Protein AF-H1L1F3-F1 (afdb_monomer)

Radius of gyration: 15.64 Å; Cα contacts (8 Å, |Δi|>4): 63; chains: 1; bounding box: 36×22×51 Å

Mean predicted aligned error: 7.17 Å

Foldseek 3Di:
DVVVVVVVVVVVVVVVLVVLVVCVVVVDPVVLVVVLVVVLVVLVVVLVVLVPDDDDCSVVLNVLSVLLNCLLPDPVSVVVVCVVVVHPADPDSNSSNVVSVVSVVVVVVVVVVSVVVVVVD

Sequence (121 aa):
MILELIKITATLFMVLIYWINLIEALKNRTLKNFTLKFIILYTSLMIFLLFFIDFDSKFLVLTVLFLSVLVLIDKRIFKLFVGLFKMNLQWRFLHRVFFSMSFYVLLNPIRTFANTFKYLD

Secondary structure (DSSP, 8-state):
-HHHHHHHHHHHHHHHHHHHHHHHHHT-HHHHHHHHHHHHHHHHHHHHHHHTS--TTHHHHHHHHHHHHHHHH-HHHHHHHHHHTT----SSHHHHHHHHHHHHHHHHHHHHHHHHHTT--

Solvent-accessible surface area (backbone atoms only — not comparable to full-atom values): 6835 Å² total; per-residue (Å²): 106,74,71,55,50,51,52,52,50,53,53,50,48,56,54,47,54,54,50,51,53,50,44,60,73,65,67,43,64,69,58,51,51,50,50,52,52,50,53,48,51,53,52,52,50,49,49,58,56,50,70,77,51,88,55,99,58,43,72,58,54,46,49,42,54,51,50,23,50,46,35,50,73,36,70,65,54,32,51,50,54,33,56,75,69,71,50,96,74,60,102,42,73,66,48,30,50,52,56,22,54,51,43,61,60,54,53,54,62,50,50,51,53,58,52,55,55,68,74,74,116

Organism: NCBI:txid647171

Structure (mmCIF, N/CA/C/O backbone):
data_AF-H1L1F3-F1
#
_entry.id   AF-H1L1F3-F1
#
loop_
_atom_site.group_PDB
_atom_site.id
_atom_site.type_symbol
_atom_site.label_atom_id
_atom_site.label_alt_id
_atom_site.label_comp_id
_atom_site.label_asym_id
_atom_site.label_entity_id
_atom_site.label_seq_id
_atom_site.pdbx_PDB_ins_code
_atom_site.Cartn_x
_atom_site.Cartn_y
_atom_site.Cartn_z
_atom_site.occupancy
_atom_site.B_iso_or_equiv
_atom_site.auth_seq_id
_atom_site.auth_comp_id
_atom_site.auth_asym_id
_atom_site.auth_atom_id
_atom_site.pdbx_PDB_model_num
ATOM 1 N N . MET A 1 1 ? 20.951 -11.474 -5.887 1.00 54.81 1 MET A N 1
ATOM 2 C CA . MET A 1 1 ? 20.399 -10.114 -5.692 1.00 54.81 1 MET A CA 1
ATOM 3 C C . MET A 1 1 ? 18.871 -10.018 -5.818 1.00 54.81 1 MET A C 1
ATOM 5 O O . MET A 1 1 ? 18.220 -10.040 -4.788 1.00 54.81 1 MET A O 1
ATOM 9 N N . ILE A 1 2 ? 18.246 -9.959 -7.009 1.00 50.38 2 ILE A N 1
ATOM 10 C CA . ILE A 1 2 ? 16.778 -9.716 -7.115 1.00 50.38 2 ILE A CA 1
ATOM 11 C C . ILE A 1 2 ? 15.947 -10.841 -6.466 1.00 50.38 2 ILE A C 1
ATOM 13 O O . ILE A 1 2 ? 14.973 -10.578 -5.768 1.00 50.38 2 ILE A O 1
ATOM 17 N N . LEU A 1 3 ? 16.336 -12.107 -6.664 1.00 51.31 3 LEU A N 1
ATOM 18 C CA . LEU A 1 3 ? 15.645 -13.255 -6.061 1.00 51.31 3 LEU A CA 1
ATOM 19 C C . LEU A 1 3 ? 15.769 -13.276 -4.525 1.00 51.31 3 LEU A C 1
ATOM 21 O O . LEU A 1 3 ? 14.817 -13.625 -3.833 1.00 51.31 3 LEU A O 1
ATOM 25 N N . GLU A 1 4 ? 16.922 -12.876 -3.989 1.00 59.47 4 GLU A N 1
ATOM 26 C CA . GLU A 1 4 ? 17.140 -12.750 -2.541 1.00 59.47 4 GLU A CA 1
ATOM 27 C C . GLU A 1 4 ? 16.326 -11.597 -1.964 1.00 59.47 4 GLU A C 1
ATOM 29 O O . GLU A 1 4 ? 15.715 -11.757 -0.912 1.00 59.47 4 GLU A O 1
ATOM 34 N N . LEU A 1 5 ? 16.230 -10.481 -2.692 1.00 56.41 5 LEU A N 1
ATOM 35 C CA . LEU A 1 5 ? 15.392 -9.350 -2.315 1.00 56.41 5 LEU A CA 1
ATOM 36 C C . LEU A 1 5 ? 13.925 -9.784 -2.201 1.00 56.41 5 LEU A C 1
ATOM 38 O O . LEU A 1 5 ? 13.283 -9.505 -1.194 1.00 56.41 5 L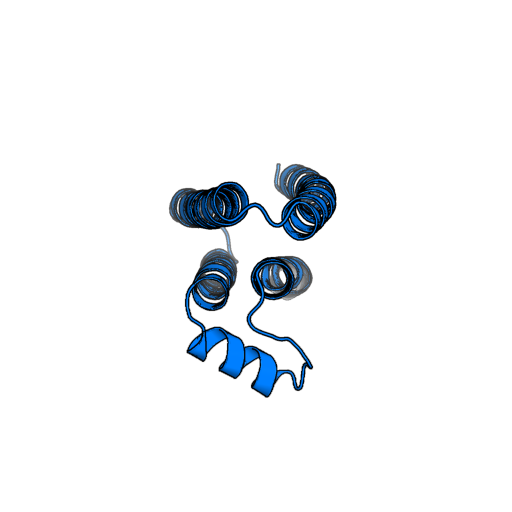EU A O 1
ATOM 42 N N . ILE A 1 6 ? 13.417 -10.558 -3.167 1.00 60.88 6 ILE A N 1
ATOM 43 C CA . ILE A 1 6 ? 12.053 -11.113 -3.128 1.00 60.88 6 ILE A CA 1
ATOM 44 C C . ILE A 1 6 ? 11.854 -12.034 -1.921 1.00 60.88 6 ILE A C 1
ATOM 46 O O . ILE A 1 6 ? 10.857 -11.889 -1.215 1.00 60.88 6 ILE A O 1
ATOM 50 N N . LYS A 1 7 ? 12.797 -12.948 -1.649 1.00 62.72 7 LYS A N 1
ATOM 51 C CA . LYS A 1 7 ? 12.724 -13.844 -0.481 1.00 62.72 7 LYS A CA 1
ATOM 52 C C . LYS A 1 7 ? 12.692 -13.061 0.832 1.00 62.72 7 LYS A C 1
ATOM 54 O O . LYS A 1 7 ? 11.839 -13.330 1.672 1.00 62.72 7 LYS A O 1
ATOM 59 N N . ILE A 1 8 ? 13.569 -12.069 0.987 1.00 68.69 8 ILE A N 1
ATOM 60 C CA . ILE A 1 8 ? 13.601 -11.197 2.167 1.00 68.69 8 ILE A CA 1
ATOM 61 C C . ILE A 1 8 ? 12.269 -10.460 2.306 1.00 68.69 8 ILE A C 1
ATOM 63 O O . ILE A 1 8 ? 11.679 -10.476 3.381 1.00 68.69 8 ILE A O 1
ATOM 67 N N . THR A 1 9 ? 11.753 -9.889 1.215 1.00 65.06 9 THR A N 1
ATOM 68 C CA . THR A 1 9 ? 10.485 -9.144 1.219 1.00 65.06 9 THR A CA 1
ATOM 69 C C . THR A 1 9 ? 9.305 -10.044 1.608 1.00 65.06 9 THR A C 1
ATOM 71 O O . THR A 1 9 ? 8.471 -9.645 2.416 1.00 65.06 9 THR A O 1
ATOM 74 N N . ALA A 1 10 ? 9.257 -11.283 1.105 1.00 67.06 10 ALA A N 1
ATOM 75 C CA . ALA A 1 10 ? 8.221 -12.260 1.444 1.00 67.06 10 ALA A CA 1
ATOM 76 C C . ALA A 1 10 ? 8.247 -12.661 2.932 1.00 67.06 10 ALA A C 1
ATOM 78 O O . ALA A 1 10 ? 7.205 -12.672 3.589 1.00 67.06 10 ALA A O 1
ATOM 79 N N . THR A 1 11 ? 9.430 -12.926 3.493 1.00 75.38 11 THR A N 1
ATOM 80 C CA . THR A 1 11 ? 9.583 -13.212 4.930 1.00 75.38 11 THR A CA 1
ATOM 81 C C . THR A 1 11 ? 9.181 -12.007 5.783 1.00 75.38 11 THR A C 1
ATOM 83 O O . THR A 1 11 ? 8.485 -12.151 6.789 1.00 75.38 11 THR A O 1
ATOM 86 N N . LEU A 1 12 ? 9.560 -10.803 5.353 1.00 74.31 12 LEU A N 1
ATOM 87 C CA . LEU A 1 12 ? 9.222 -9.550 6.028 1.00 74.31 12 LEU A CA 1
ATOM 88 C C . LEU A 1 12 ? 7.703 -9.310 6.020 1.00 74.31 12 LEU A C 1
ATOM 90 O O . LEU A 1 12 ? 7.154 -8.876 7.032 1.00 74.31 12 LEU A O 1
ATOM 94 N N . PHE A 1 13 ? 7.001 -9.686 4.943 1.00 73.56 13 PHE A N 1
ATOM 95 C CA . PHE A 1 13 ? 5.536 -9.656 4.898 1.00 73.56 13 PHE A CA 1
ATOM 96 C C . PHE A 1 13 ? 4.888 -10.575 5.934 1.00 73.56 13 PHE A C 1
ATOM 98 O O . PHE A 1 13 ? 3.940 -10.147 6.590 1.00 73.56 13 PHE A O 1
ATOM 105 N N . MET A 1 14 ? 5.398 -11.793 6.141 1.00 76.12 14 MET A N 1
ATOM 106 C CA . MET A 1 14 ? 4.855 -12.685 7.178 1.00 76.12 14 MET A CA 1
ATOM 107 C C . MET A 1 14 ? 4.991 -12.086 8.581 1.00 76.12 14 MET A C 1
ATOM 109 O O . MET A 1 14 ? 4.024 -12.070 9.346 1.00 76.12 14 MET A O 1
ATOM 113 N N . VAL A 1 15 ? 6.162 -11.528 8.899 1.00 82.62 15 VAL A N 1
ATOM 114 C CA . VAL A 1 15 ? 6.400 -10.859 10.188 1.00 82.62 15 VAL A CA 1
ATOM 115 C C . VAL A 1 15 ? 5.490 -9.636 10.342 1.00 82.62 15 VAL A C 1
ATOM 117 O O . VAL A 1 15 ? 4.890 -9.440 11.400 1.00 82.62 15 VAL A O 1
ATOM 120 N N . LEU A 1 16 ? 5.325 -8.845 9.278 1.00 81.75 16 LEU A N 1
ATOM 121 C CA . LEU A 1 16 ? 4.436 -7.684 9.265 1.00 81.75 16 LEU A CA 1
ATOM 122 C C . LEU A 1 16 ? 2.973 -8.068 9.490 1.00 81.75 16 LEU A C 1
ATOM 124 O O . LEU A 1 16 ? 2.303 -7.392 10.267 1.00 81.75 16 LEU A O 1
ATOM 128 N N . ILE A 1 17 ? 2.478 -9.144 8.869 1.00 83.44 17 ILE A N 1
ATOM 129 C CA . ILE A 1 17 ? 1.099 -9.622 9.059 1.00 83.44 17 ILE A CA 1
ATOM 130 C C . ILE A 1 17 ? 0.830 -9.920 10.531 1.00 83.44 17 ILE A C 1
ATOM 132 O O . ILE A 1 17 ? -0.146 -9.418 11.097 1.00 83.44 17 ILE A O 1
ATOM 136 N N . TYR A 1 18 ? 1.718 -10.688 11.164 1.00 85.88 18 TYR A N 1
ATOM 137 C CA . TYR A 1 18 ? 1.601 -10.995 12.585 1.00 85.88 18 TYR A CA 1
ATOM 138 C C . TYR A 1 18 ? 1.645 -9.722 13.443 1.00 85.88 18 TYR A C 1
ATOM 140 O O . TYR A 1 18 ? 0.781 -9.508 14.296 1.00 85.88 18 TYR A O 1
ATOM 148 N N . TRP A 1 19 ? 2.603 -8.835 13.169 1.00 87.00 19 TRP A N 1
ATOM 149 C CA . TRP A 1 19 ? 2.783 -7.584 13.902 1.00 87.00 19 TRP A CA 1
ATOM 150 C C . TRP A 1 19 ? 1.560 -6.657 13.812 1.00 87.00 19 TRP A C 1
ATOM 152 O O . TRP A 1 19 ? 1.099 -6.128 14.823 1.00 87.00 19 TRP A O 1
ATOM 162 N N . ILE A 1 20 ? 0.982 -6.495 12.619 1.00 89.38 20 ILE A N 1
ATOM 163 C CA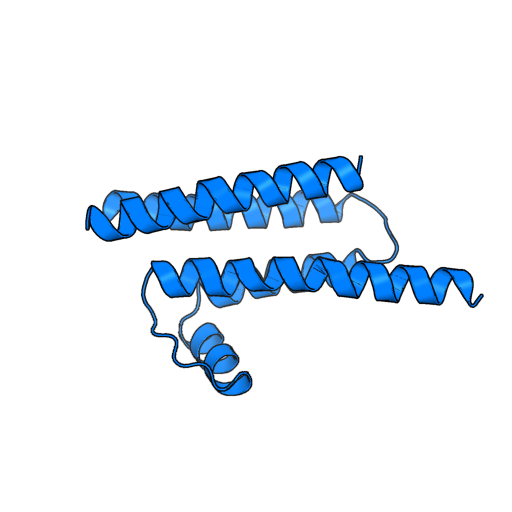 . ILE A 1 20 ? -0.219 -5.679 12.381 1.00 89.38 20 ILE A CA 1
ATOM 164 C C . ILE A 1 20 ? -1.416 -6.240 13.148 1.00 89.38 20 ILE A C 1
ATOM 166 O O . ILE A 1 20 ? -2.146 -5.472 13.780 1.00 89.38 20 ILE A O 1
ATOM 170 N N . ASN A 1 21 ? -1.601 -7.562 13.127 1.00 88.12 21 ASN A N 1
ATOM 171 C CA . ASN A 1 21 ? -2.677 -8.220 13.866 1.00 88.12 21 ASN A CA 1
ATOM 172 C C . ASN A 1 21 ? -2.523 -8.019 15.379 1.00 88.12 21 ASN A C 1
ATOM 174 O O . ASN A 1 21 ? -3.497 -7.684 16.056 1.00 88.12 21 ASN A O 1
ATOM 178 N N . LEU A 1 22 ? -1.299 -8.143 15.900 1.00 88.69 22 LEU A N 1
ATOM 179 C CA . LEU A 1 22 ? -1.000 -7.896 17.310 1.00 88.69 22 LEU A CA 1
ATOM 180 C C . LEU A 1 22 ? -1.299 -6.441 17.704 1.00 88.69 22 LEU A C 1
ATOM 182 O O . LEU A 1 22 ? -1.974 -6.192 18.703 1.00 88.69 22 LEU A O 1
ATOM 186 N N . ILE A 1 23 ? -0.859 -5.469 16.902 1.00 90.12 23 ILE A N 1
ATOM 187 C CA . ILE A 1 23 ? -1.139 -4.046 17.144 1.00 90.12 23 ILE A CA 1
ATOM 188 C C . ILE A 1 23 ? -2.644 -3.762 17.127 1.00 90.12 23 ILE A C 1
ATOM 190 O O . ILE A 1 23 ? -3.142 -2.958 17.926 1.00 90.12 23 ILE A O 1
ATOM 194 N N . GLU A 1 24 ? -3.378 -4.391 16.208 1.00 87.31 24 GLU A N 1
ATOM 195 C CA . GLU A 1 24 ? -4.827 -4.241 16.131 1.00 87.31 24 GLU A CA 1
ATOM 196 C C . GLU A 1 24 ? -5.497 -4.744 17.416 1.00 87.31 24 GLU A C 1
ATOM 198 O O . GLU A 1 24 ? -6.334 -4.023 17.974 1.00 87.31 24 GLU A O 1
ATOM 203 N N . ALA A 1 25 ? -5.059 -5.901 17.927 1.00 89.19 25 ALA A N 1
ATOM 204 C CA . ALA A 1 25 ? -5.543 -6.508 19.168 1.00 89.19 25 ALA A CA 1
ATOM 205 C C . ALA A 1 25 ? -5.202 -5.682 20.421 1.00 89.19 25 ALA A C 1
ATOM 207 O O . ALA A 1 25 ? -6.045 -5.538 21.307 1.00 89.19 25 ALA A O 1
ATOM 208 N N . LEU A 1 26 ? -4.016 -5.066 20.471 1.00 90.94 26 LEU A N 1
ATOM 209 C CA . LEU A 1 26 ? -3.580 -4.215 21.587 1.00 90.94 26 LEU A CA 1
ATOM 210 C C . LEU A 1 26 ? -4.377 -2.907 21.711 1.00 90.94 26 LEU A C 1
ATOM 212 O O . LEU A 1 26 ? -4.252 -2.209 22.715 1.00 90.94 26 LEU A O 1
ATOM 216 N N . LYS A 1 27 ? -5.157 -2.529 20.685 1.00 86.31 27 LYS A N 1
ATOM 217 C CA . LYS A 1 27 ? -5.945 -1.279 20.627 1.00 86.31 27 LYS A CA 1
ATOM 218 C C . LYS A 1 27 ? -5.134 -0.003 20.948 1.00 86.31 27 LYS A C 1
ATOM 220 O O . LYS A 1 27 ? -5.713 1.047 21.216 1.00 86.31 27 LYS A O 1
ATOM 225 N N . ASN A 1 28 ? -3.803 -0.051 20.845 1.00 89.56 28 ASN A N 1
ATOM 226 C CA . ASN A 1 28 ? -2.918 1.071 21.149 1.00 89.56 28 ASN A CA 1
ATOM 227 C C . ASN A 1 28 ? -2.803 2.019 19.943 1.00 89.56 28 ASN A C 1
ATOM 229 O O . ASN A 1 28 ? -2.213 1.686 18.912 1.00 89.56 28 ASN A O 1
ATOM 233 N N . ARG A 1 29 ? -3.362 3.228 20.071 1.00 88.38 29 ARG A N 1
ATOM 234 C CA . ARG A 1 29 ? -3.388 4.231 18.993 1.00 88.38 29 ARG A CA 1
ATOM 235 C C . ARG A 1 29 ? -1.997 4.763 18.638 1.00 88.38 29 ARG A C 1
ATOM 237 O O . ARG A 1 29 ? -1.727 4.997 17.460 1.00 88.38 29 ARG A O 1
ATOM 244 N N . THR A 1 30 ? -1.123 4.938 19.627 1.00 90.50 30 THR A N 1
ATOM 245 C CA . THR A 1 30 ? 0.248 5.423 19.420 1.00 90.50 30 THR A CA 1
ATOM 246 C C . THR A 1 30 ? 1.036 4.433 18.574 1.00 90.50 30 THR A C 1
ATOM 248 O O . THR A 1 30 ? 1.647 4.827 17.581 1.00 90.50 30 THR A O 1
ATOM 251 N N . LEU A 1 31 ? 0.929 3.142 18.899 1.00 88.94 31 LEU A N 1
ATOM 252 C CA . LEU A 1 31 ? 1.605 2.075 18.169 1.00 88.94 31 LEU A CA 1
ATOM 253 C C . LEU A 1 31 ? 1.074 1.952 16.730 1.00 88.94 31 LEU A C 1
ATOM 255 O O . LEU A 1 31 ? 1.869 1.949 15.796 1.00 88.94 31 LEU A O 1
ATOM 259 N N . LYS A 1 32 ? -0.255 1.991 16.526 1.00 90.94 32 LYS A N 1
ATOM 260 C CA . LYS A 1 32 ? -0.875 2.020 15.180 1.00 90.94 32 LYS A CA 1
ATOM 261 C C . LYS A 1 32 ? -0.337 3.159 14.315 1.00 90.94 32 LYS A C 1
ATOM 263 O O . LYS A 1 32 ? 0.023 2.952 13.156 1.00 90.94 32 LYS A O 1
ATOM 268 N N . ASN A 1 33 ? -0.277 4.365 14.876 1.00 89.56 33 ASN A N 1
ATOM 269 C CA . ASN A 1 33 ? 0.209 5.542 14.161 1.00 89.56 33 ASN A CA 1
ATOM 270 C C . ASN A 1 33 ? 1.704 5.439 13.845 1.00 89.56 33 ASN A C 1
ATOM 272 O O . ASN A 1 33 ? 2.113 5.784 12.737 1.00 89.56 33 ASN A O 1
ATOM 276 N N . PHE A 1 34 ? 2.511 4.963 14.796 1.00 91.62 34 PHE A N 1
ATOM 277 C CA . PHE A 1 34 ? 3.939 4.740 14.588 1.00 91.62 34 PHE A CA 1
ATOM 278 C C . PHE A 1 34 ? 4.184 3.712 13.477 1.00 91.62 34 PHE A C 1
ATOM 280 O O . PHE A 1 34 ? 4.944 3.982 12.552 1.00 91.62 34 PHE A O 1
ATOM 287 N N . THR A 1 35 ? 3.474 2.583 13.498 1.00 90.38 35 THR A N 1
ATOM 288 C CA . THR A 1 35 ? 3.595 1.540 12.471 1.00 90.38 35 THR A CA 1
ATOM 289 C C . THR A 1 35 ? 3.164 2.027 11.092 1.00 90.38 35 THR A C 1
ATOM 291 O O . THR A 1 35 ? 3.869 1.773 10.121 1.00 90.38 35 THR A O 1
ATOM 294 N N . LEU A 1 36 ? 2.066 2.784 10.984 1.00 90.88 36 LEU A N 1
ATOM 295 C CA . LEU A 1 36 ? 1.674 3.409 9.713 1.00 90.88 36 LEU A CA 1
ATOM 296 C C . LEU A 1 36 ? 2.771 4.332 9.171 1.00 90.88 36 LEU A C 1
ATOM 298 O O . LEU A 1 36 ? 3.128 4.229 7.999 1.00 90.88 36 LEU A O 1
ATOM 302 N N . LYS A 1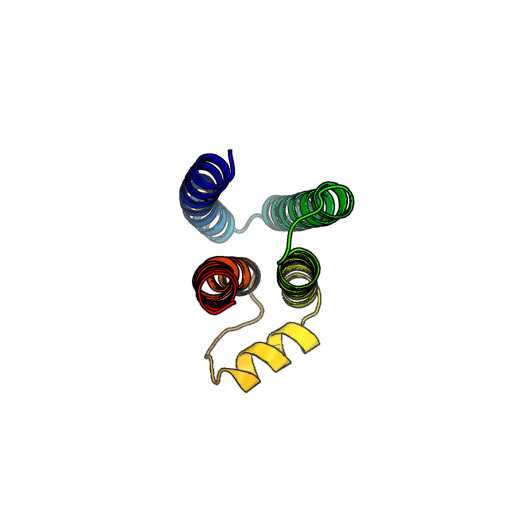 37 ? 3.323 5.209 10.019 1.00 91.19 37 LYS A N 1
ATOM 303 C CA . LYS A 1 37 ? 4.418 6.111 9.630 1.00 91.19 37 LYS A CA 1
ATOM 304 C C . LYS A 1 37 ? 5.651 5.335 9.179 1.00 91.19 37 LYS A C 1
ATOM 306 O O . LYS A 1 37 ? 6.242 5.693 8.168 1.00 91.19 37 LYS A O 1
ATOM 311 N N . PHE A 1 38 ? 6.001 4.267 9.892 1.00 90.50 38 PHE A N 1
ATOM 312 C CA . PHE A 1 38 ? 7.123 3.404 9.542 1.00 90.50 38 PHE A CA 1
ATOM 313 C C . PHE A 1 38 ? 6.933 2.739 8.170 1.00 90.50 38 PHE A C 1
ATOM 315 O O . PHE A 1 38 ? 7.836 2.795 7.343 1.00 90.50 38 PHE A O 1
ATOM 322 N N . ILE A 1 39 ? 5.748 2.181 7.888 1.00 89.75 39 ILE A N 1
ATOM 323 C CA . ILE A 1 39 ? 5.441 1.549 6.590 1.00 89.75 39 ILE A CA 1
ATOM 324 C C . ILE A 1 39 ? 5.519 2.567 5.446 1.00 89.75 39 ILE A C 1
ATOM 326 O O . ILE A 1 39 ? 6.086 2.269 4.392 1.00 89.75 39 ILE A O 1
ATOM 330 N N . ILE A 1 40 ? 4.975 3.771 5.651 1.00 91.62 40 ILE A N 1
ATOM 331 C CA . ILE A 1 40 ? 5.042 4.854 4.661 1.00 91.62 40 ILE A CA 1
ATOM 332 C C . ILE A 1 40 ? 6.499 5.246 4.414 1.00 91.62 40 ILE A C 1
ATOM 334 O O . ILE A 1 40 ? 6.926 5.278 3.266 1.00 91.62 40 ILE A O 1
ATOM 338 N N . LEU A 1 41 ? 7.273 5.491 5.476 1.00 92.12 41 LEU A N 1
ATOM 339 C CA . LEU A 1 41 ? 8.681 5.873 5.372 1.00 92.12 41 LEU A CA 1
ATOM 340 C C . LEU A 1 41 ? 9.502 4.810 4.636 1.00 92.12 41 LEU A C 1
ATOM 342 O O . LEU A 1 41 ? 10.261 5.144 3.731 1.00 92.12 41 LEU A O 1
ATOM 346 N N . TYR A 1 42 ? 9.316 3.538 4.990 1.00 87.62 42 TYR A N 1
ATOM 347 C CA . TYR A 1 42 ? 9.985 2.417 4.336 1.00 87.62 42 TYR A CA 1
ATOM 348 C C . TYR A 1 42 ? 9.649 2.346 2.842 1.00 87.62 42 TYR A C 1
ATOM 350 O O . TYR A 1 42 ? 10.545 2.226 2.008 1.00 87.62 42 TYR A O 1
ATOM 358 N N . THR A 1 43 ? 8.367 2.475 2.491 1.00 87.62 43 THR A N 1
ATOM 359 C CA . THR A 1 43 ? 7.930 2.437 1.088 1.00 87.62 43 THR A CA 1
ATOM 360 C C . THR A 1 43 ? 8.483 3.627 0.302 1.00 87.62 43 THR A C 1
ATOM 362 O O . THR A 1 43 ? 8.982 3.455 -0.807 1.00 87.62 43 THR A O 1
ATOM 365 N N . SER A 1 44 ? 8.468 4.827 0.885 1.00 89.69 44 SER A N 1
ATOM 366 C CA . SER A 1 44 ? 9.053 6.025 0.274 1.00 89.69 44 SER A CA 1
ATOM 367 C C . SER A 1 44 ? 10.564 5.898 0.075 1.00 89.69 44 SER A C 1
ATOM 369 O O . SER A 1 44 ? 11.074 6.301 -0.969 1.00 89.69 44 SER A O 1
ATOM 371 N N . LEU A 1 45 ? 11.281 5.298 1.031 1.00 88.62 45 LEU A N 1
ATOM 372 C CA . LEU A 1 45 ? 12.710 5.013 0.893 1.00 88.62 45 LEU A CA 1
ATOM 373 C C . LEU A 1 45 ? 12.968 4.028 -0.254 1.00 88.62 45 LEU A C 1
ATOM 375 O O . LEU A 1 45 ? 13.888 4.239 -1.037 1.00 88.62 45 LEU A O 1
ATOM 379 N N . MET A 1 46 ? 12.136 2.994 -0.404 1.00 83.62 46 MET A N 1
ATOM 380 C CA . MET A 1 46 ? 12.237 2.056 -1.528 1.00 83.62 46 MET A CA 1
ATOM 381 C C . MET A 1 46 ? 12.006 2.736 -2.878 1.00 83.62 46 MET A C 1
ATOM 383 O O . MET A 1 46 ? 12.775 2.503 -3.808 1.00 83.62 46 MET A O 1
ATOM 387 N N . ILE A 1 47 ? 10.995 3.605 -2.980 1.00 88.31 47 ILE A N 1
ATOM 388 C CA . ILE A 1 47 ? 10.751 4.422 -4.181 1.00 88.31 47 ILE A CA 1
ATOM 389 C C . ILE A 1 47 ? 11.992 5.261 -4.505 1.00 88.31 47 ILE A C 1
ATOM 391 O O . ILE A 1 47 ? 12.449 5.261 -5.646 1.00 88.31 47 ILE A O 1
ATOM 395 N N . PHE A 1 48 ? 12.561 5.931 -3.498 1.00 88.25 48 PHE A N 1
ATOM 396 C CA . PHE A 1 48 ? 13.763 6.746 -3.658 1.00 88.25 48 PHE A CA 1
ATOM 397 C C . PHE A 1 48 ? 14.965 5.919 -4.132 1.00 88.25 48 PHE A C 1
ATOM 399 O O . PHE A 1 48 ? 15.614 6.295 -5.099 1.00 88.25 48 PHE A O 1
ATOM 406 N N . LEU A 1 49 ? 15.238 4.767 -3.513 1.00 84.75 49 LEU A N 1
ATOM 407 C CA . LEU A 1 49 ? 16.357 3.900 -3.897 1.00 84.75 49 LEU A CA 1
ATOM 408 C C . LEU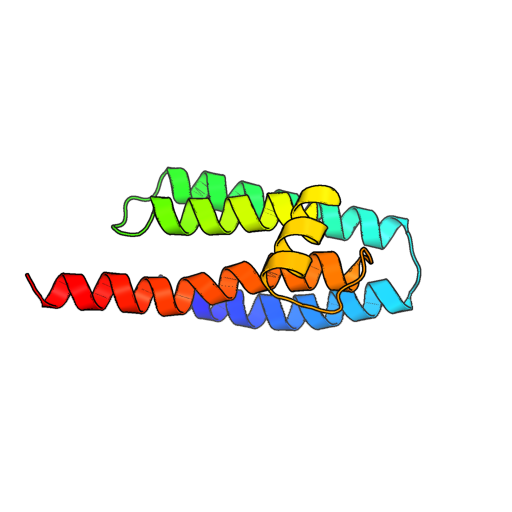 A 1 49 ? 16.196 3.341 -5.316 1.00 84.75 49 LEU A C 1
ATOM 410 O O . LEU A 1 49 ? 17.132 3.390 -6.112 1.00 84.75 49 LEU A O 1
ATOM 414 N N . LEU A 1 50 ? 15.001 2.852 -5.658 1.00 83.06 50 LEU A N 1
ATOM 415 C CA . LEU A 1 50 ? 14.708 2.316 -6.990 1.00 83.06 50 LEU A CA 1
ATOM 416 C C . LEU A 1 50 ? 14.771 3.387 -8.078 1.00 83.06 50 LEU A C 1
ATOM 418 O O . LEU A 1 50 ? 14.986 3.052 -9.240 1.00 83.06 50 LEU A O 1
ATOM 422 N N . PHE A 1 51 ? 14.636 4.667 -7.727 1.00 82.31 51 PHE A N 1
ATOM 423 C CA . PHE A 1 51 ? 14.815 5.763 -8.671 1.00 82.31 51 PHE A CA 1
ATOM 424 C C . PHE A 1 51 ? 16.245 5.836 -9.235 1.00 82.31 51 PHE A C 1
ATOM 426 O O . PHE A 1 51 ? 16.419 6.286 -10.366 1.00 82.31 51 PHE A O 1
ATOM 433 N N . PHE A 1 52 ? 17.254 5.346 -8.511 1.00 82.81 52 PHE A N 1
ATOM 434 C CA . PHE A 1 52 ? 18.656 5.355 -8.956 1.00 82.81 52 PHE A CA 1
ATOM 435 C C . PHE A 1 52 ? 19.107 4.058 -9.633 1.00 82.81 52 PHE A C 1
ATOM 437 O O . PHE A 1 52 ? 20.193 4.015 -10.202 1.00 82.81 52 PHE A O 1
ATOM 444 N N . ILE A 1 53 ? 18.292 3.005 -9.587 1.00 79.62 53 ILE A N 1
ATOM 445 C CA . ILE A 1 53 ? 18.608 1.716 -10.208 1.00 79.62 53 ILE A CA 1
ATOM 446 C C . ILE A 1 53 ? 17.956 1.682 -11.587 1.00 79.62 53 ILE A C 1
ATOM 448 O O . ILE A 1 53 ? 16.780 2.027 -11.723 1.00 79.62 53 ILE A O 1
ATOM 452 N N . ASP A 1 54 ? 18.708 1.278 -12.608 1.00 78.12 54 ASP A N 1
AT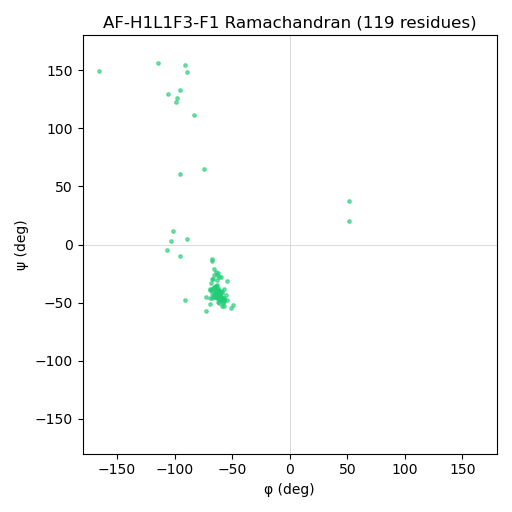OM 453 C CA . ASP A 1 54 ? 18.185 1.124 -13.963 1.00 78.12 54 ASP A CA 1
ATOM 454 C C . ASP A 1 54 ? 17.824 -0.337 -14.253 1.00 78.12 54 ASP A C 1
ATOM 456 O O . ASP A 1 54 ? 18.623 -1.246 -14.013 1.00 78.12 54 ASP A O 1
ATOM 460 N N . PHE A 1 55 ? 16.584 -0.564 -14.686 1.00 76.44 55 PHE A N 1
ATOM 461 C CA . PHE A 1 55 ? 16.054 -1.875 -15.060 1.00 76.44 55 PHE A CA 1
ATOM 462 C C . PHE A 1 55 ? 14.739 -1.730 -15.838 1.00 76.44 55 PHE A C 1
ATOM 464 O O . PHE A 1 55 ? 13.941 -0.833 -15.563 1.00 76.44 55 PHE A O 1
ATOM 471 N N . ASP A 1 56 ? 14.467 -2.665 -16.751 1.00 75.12 56 ASP A N 1
ATOM 472 C CA . ASP A 1 56 ? 13.392 -2.562 -17.759 1.00 75.12 56 ASP A CA 1
ATOM 473 C C . ASP A 1 56 ? 11.989 -2.275 -17.188 1.00 75.12 56 ASP A C 1
ATOM 475 O O . ASP A 1 56 ? 11.169 -1.614 -17.817 1.00 75.12 56 ASP A O 1
ATOM 479 N N . SER A 1 57 ? 11.692 -2.745 -15.972 1.00 73.81 57 SER A N 1
ATOM 480 C CA . SER A 1 57 ? 10.376 -2.593 -15.327 1.00 73.81 57 SER A CA 1
ATOM 481 C C . SER A 1 57 ? 10.311 -1.477 -14.275 1.00 73.81 57 SER A C 1
ATOM 483 O O . SER A 1 57 ? 9.317 -1.372 -13.552 1.00 73.81 57 SER A O 1
ATOM 485 N N . LYS A 1 58 ? 11.330 -0.611 -14.192 1.00 80.94 58 LYS A N 1
ATOM 486 C CA . LYS A 1 58 ? 11.465 0.434 -13.163 1.00 80.94 58 LYS A CA 1
ATOM 487 C C . LYS A 1 58 ? 10.229 1.310 -13.003 1.00 80.94 58 LYS A C 1
ATOM 489 O O . LYS A 1 58 ? 9.696 1.414 -11.900 1.00 80.94 58 LYS A O 1
ATOM 494 N N . PHE A 1 59 ? 9.755 1.920 -14.089 1.00 82.50 59 PHE A N 1
ATOM 495 C CA . PHE A 1 59 ? 8.596 2.823 -14.056 1.00 82.50 59 PHE A CA 1
ATOM 496 C C . PHE A 1 59 ? 7.348 2.152 -13.493 1.00 82.50 59 PHE A C 1
ATOM 498 O O . PHE A 1 59 ? 6.585 2.746 -12.729 1.00 82.50 59 PHE A O 1
ATOM 505 N N . LEU A 1 60 ? 7.163 0.886 -13.842 1.00 80.62 60 LEU A N 1
ATOM 506 C CA . LEU A 1 60 ? 6.013 0.114 -13.432 1.00 80.62 60 LEU A CA 1
ATOM 507 C C . LEU A 1 60 ? 6.109 -0.257 -11.943 1.00 80.62 60 LEU A C 1
ATOM 509 O O . LEU A 1 60 ? 5.153 -0.033 -11.199 1.00 80.62 60 LEU A O 1
ATOM 513 N N . VAL A 1 61 ? 7.277 -0.719 -11.478 1.00 82.50 61 VAL A N 1
ATOM 514 C CA . VAL A 1 61 ? 7.523 -0.974 -10.046 1.00 82.50 61 VAL A CA 1
ATOM 515 C C . VAL A 1 61 ? 7.308 0.299 -9.224 1.00 82.50 61 VAL A C 1
ATOM 517 O O . VAL A 1 61 ? 6.601 0.263 -8.217 1.00 82.50 61 VAL A O 1
ATOM 520 N N . LEU A 1 62 ? 7.844 1.438 -9.671 1.00 86.38 62 LEU A N 1
ATOM 521 C CA . LEU A 1 62 ? 7.657 2.729 -9.002 1.00 86.38 62 LEU A CA 1
ATOM 522 C C . LEU A 1 62 ? 6.178 3.126 -8.929 1.00 86.38 62 LEU A C 1
ATOM 524 O O . LEU A 1 62 ? 5.721 3.578 -7.880 1.00 86.38 62 LEU A O 1
ATOM 528 N N . THR A 1 63 ? 5.415 2.903 -10.001 1.00 87.00 63 THR A N 1
ATOM 529 C CA . THR A 1 63 ? 3.975 3.203 -10.043 1.00 87.00 63 THR A CA 1
ATOM 530 C C . THR A 1 63 ? 3.196 2.347 -9.043 1.00 87.00 63 THR A C 1
ATOM 532 O O . THR A 1 63 ? 2.348 2.865 -8.316 1.00 87.00 63 THR A O 1
ATOM 535 N N . VAL A 1 64 ? 3.508 1.051 -8.944 1.00 87.69 64 VAL A N 1
ATOM 536 C CA . VAL A 1 64 ? 2.883 0.134 -7.974 1.00 87.69 64 VAL A CA 1
ATOM 537 C C . VAL A 1 64 ? 3.185 0.557 -6.535 1.00 87.69 64 VAL A C 1
ATOM 539 O O . VAL A 1 64 ? 2.278 0.600 -5.701 1.00 87.69 64 VAL A O 1
ATOM 542 N N . LEU A 1 65 ? 4.437 0.915 -6.241 1.00 88.12 65 LEU A N 1
ATOM 543 C CA . LEU A 1 65 ? 4.831 1.400 -4.916 1.00 88.12 65 LEU A CA 1
ATOM 544 C C . LEU A 1 65 ? 4.148 2.727 -4.570 1.00 88.12 65 LEU A C 1
ATOM 546 O O . LEU A 1 65 ? 3.666 2.904 -3.451 1.00 88.12 65 LEU A O 1
ATOM 550 N N . PHE A 1 66 ? 4.052 3.642 -5.532 1.00 90.81 66 PHE A N 1
ATOM 551 C CA . PHE A 1 66 ? 3.374 4.921 -5.343 1.00 90.81 66 PHE A CA 1
ATOM 552 C C . PHE A 1 66 ? 1.874 4.735 -5.075 1.00 90.81 66 PHE A C 1
ATOM 554 O O . PHE A 1 66 ? 1.336 5.304 -4.122 1.00 90.81 66 PHE A O 1
ATOM 561 N N . LEU A 1 67 ? 1.208 3.872 -5.850 1.00 91.44 67 LEU A N 1
ATOM 562 C CA . LEU A 1 67 ? -0.189 3.491 -5.629 1.00 91.44 67 LEU A CA 1
ATOM 563 C C . LEU A 1 67 ? -0.401 2.873 -4.244 1.00 91.4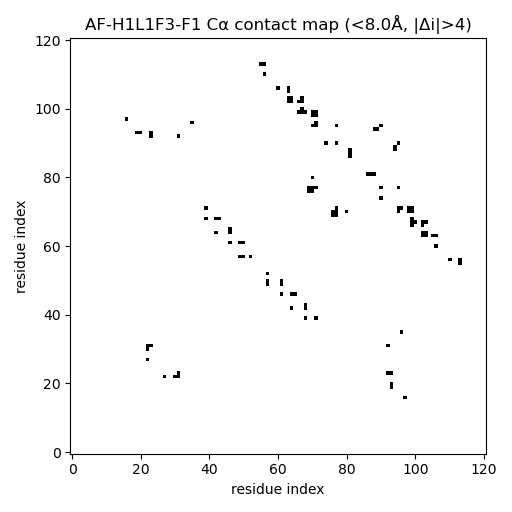4 67 LEU A C 1
ATOM 565 O O . LEU A 1 67 ? -1.368 3.221 -3.566 1.00 91.44 67 LEU A O 1
ATOM 569 N N . SER A 1 68 ? 0.521 2.017 -3.796 1.00 91.06 68 SER A N 1
ATOM 570 C CA . SER A 1 68 ? 0.478 1.430 -2.454 1.00 91.06 68 SER A CA 1
ATOM 571 C C . SER A 1 68 ? 0.450 2.508 -1.361 1.00 91.06 68 SER A C 1
ATOM 573 O O . SER A 1 68 ? -0.400 2.465 -0.470 1.00 91.06 68 SER A O 1
ATOM 575 N N . VAL A 1 69 ? 1.306 3.532 -1.457 1.00 92.62 69 VAL A N 1
ATOM 576 C CA . VAL A 1 69 ? 1.325 4.649 -0.493 1.00 92.62 69 VAL A CA 1
ATOM 577 C C . VAL A 1 69 ? 0.043 5.482 -0.564 1.00 92.62 69 VAL A C 1
ATOM 579 O O . VAL A 1 69 ? -0.525 5.824 0.477 1.00 92.62 69 VAL A O 1
ATOM 582 N N . LEU A 1 70 ? -0.444 5.787 -1.770 1.00 93.25 70 LEU A N 1
ATOM 583 C CA . LEU A 1 70 ? -1.670 6.567 -1.954 1.00 93.25 70 LEU A CA 1
ATOM 584 C C . LEU A 1 70 ? -2.887 5.887 -1.316 1.00 93.25 70 LEU A C 1
ATOM 586 O O . LEU A 1 70 ? -3.640 6.529 -0.579 1.00 93.25 70 LEU A O 1
ATOM 590 N N . VAL A 1 71 ? -3.050 4.584 -1.556 1.00 92.75 71 VAL A N 1
ATOM 591 C CA . VAL A 1 71 ? -4.122 3.764 -0.972 1.00 92.75 71 VAL A CA 1
ATOM 592 C C . VAL A 1 71 ? -4.002 3.691 0.554 1.00 92.75 71 VAL A C 1
ATOM 594 O O . VAL A 1 71 ? -5.017 3.692 1.259 1.00 92.75 71 VAL A O 1
ATOM 597 N N . LEU A 1 72 ? -2.777 3.676 1.085 1.00 92.88 72 LEU A N 1
ATOM 598 C CA . LEU A 1 72 ? -2.534 3.614 2.524 1.00 92.88 72 LEU A CA 1
ATOM 599 C C . LEU A 1 72 ? -2.962 4.900 3.241 1.00 92.88 72 LEU A C 1
ATOM 601 O O . LEU A 1 72 ? -3.497 4.837 4.356 1.00 92.88 72 LEU A O 1
ATOM 605 N N . ILE A 1 73 ? -2.723 6.062 2.628 1.00 92.75 73 ILE A N 1
ATOM 606 C CA . ILE A 1 73 ? -2.903 7.381 3.251 1.00 92.75 73 ILE A CA 1
ATOM 607 C C . ILE A 1 73 ? -4.313 7.936 3.021 1.00 92.75 73 ILE A C 1
ATOM 609 O O . ILE A 1 73 ? -4.946 8.382 3.984 1.00 92.75 73 ILE A O 1
ATOM 613 N N . ASP A 1 74 ? -4.823 7.897 1.786 1.00 93.62 74 ASP A N 1
ATOM 614 C CA . ASP A 1 74 ? -6.057 8.594 1.411 1.00 93.62 74 ASP A CA 1
ATOM 615 C C . ASP A 1 74 ? -7.287 7.665 1.401 1.00 93.62 74 ASP A C 1
ATOM 617 O O . ASP A 1 74 ? -7.377 6.674 0.673 1.00 93.62 74 ASP A O 1
ATOM 621 N N . LYS A 1 75 ? -8.296 8.034 2.201 1.00 93.44 75 LYS A N 1
ATOM 622 C CA . LYS A 1 75 ? -9.554 7.284 2.351 1.00 93.44 75 LYS A CA 1
ATOM 623 C C . LYS A 1 75 ? -10.378 7.224 1.064 1.00 93.44 75 LYS A C 1
ATOM 625 O O . LYS A 1 75 ? -11.077 6.235 0.841 1.00 93.44 75 LYS A O 1
ATOM 630 N N . ARG A 1 76 ? -10.373 8.291 0.264 1.00 94.56 76 ARG A N 1
ATOM 631 C CA . ARG A 1 76 ? -11.110 8.370 -1.005 1.00 94.56 76 ARG A CA 1
ATOM 632 C C . ARG A 1 76 ? -10.471 7.436 -2.020 1.00 94.56 76 ARG A C 1
ATOM 634 O O . ARG A 1 76 ? -11.192 6.638 -2.610 1.00 94.56 76 ARG A O 1
ATOM 641 N N . ILE A 1 77 ? -9.142 7.467 -2.136 1.00 93.12 77 ILE A N 1
ATOM 642 C CA . ILE A 1 77 ? -8.391 6.572 -3.028 1.00 93.12 77 ILE A CA 1
ATOM 643 C C . ILE A 1 77 ? -8.626 5.111 -2.635 1.00 93.12 77 ILE A C 1
ATOM 645 O O . ILE A 1 77 ? -8.992 4.294 -3.476 1.00 93.12 77 ILE A O 1
ATOM 649 N N . PHE A 1 78 ? -8.527 4.781 -1.348 1.00 93.88 78 PHE A N 1
ATOM 650 C CA . PHE A 1 78 ? -8.832 3.431 -0.872 1.00 93.88 78 PHE A CA 1
ATOM 651 C C . PHE A 1 78 ? -10.245 2.980 -1.226 1.00 93.88 78 PHE A C 1
ATOM 653 O O . PHE A 1 78 ? -10.422 1.888 -1.756 1.00 93.88 78 PHE A O 1
ATOM 660 N N . LYS A 1 79 ? -11.260 3.814 -0.968 1.00 93.75 79 LYS A N 1
ATOM 661 C CA . LYS A 1 79 ? -12.648 3.480 -1.314 1.00 93.75 79 LYS A CA 1
ATOM 662 C C . LYS A 1 79 ? -12.842 3.297 -2.816 1.00 93.75 79 LYS A C 1
ATOM 664 O O . LYS A 1 79 ? -13.602 2.417 -3.204 1.00 93.75 79 LYS A O 1
ATOM 669 N N . LEU A 1 80 ? -12.164 4.103 -3.631 1.00 94.44 80 LEU A N 1
ATOM 670 C CA . LEU A 1 80 ? -12.183 3.984 -5.084 1.00 94.44 80 LEU A CA 1
ATOM 671 C C . LEU A 1 80 ? -11.678 2.599 -5.496 1.00 94.44 80 LEU A C 1
ATOM 673 O O . LEU A 1 80 ? -12.401 1.873 -6.170 1.00 94.44 80 LEU A O 1
ATOM 677 N N . PHE A 1 81 ? -10.498 2.190 -5.026 1.00 91.62 81 PHE A N 1
ATOM 678 C CA . PHE A 1 81 ? -9.938 0.877 -5.354 1.00 91.62 81 PHE A CA 1
ATOM 679 C C . PHE A 1 81 ? -10.763 -0.288 -4.797 1.00 91.62 81 PHE A C 1
ATOM 681 O O . PHE A 1 81 ? -11.026 -1.252 -5.511 1.00 91.62 81 PHE A O 1
ATOM 688 N N . VAL A 1 82 ? -11.236 -0.192 -3.554 1.00 91.88 82 VAL A N 1
ATOM 689 C CA . VAL A 1 82 ? -12.138 -1.193 -2.961 1.00 91.88 82 VAL A CA 1
ATOM 690 C C . VAL A 1 82 ? -13.422 -1.337 -3.787 1.00 91.88 82 VAL A C 1
ATOM 692 O O . VAL A 1 82 ? -13.877 -2.457 -4.007 1.00 91.88 82 VAL A O 1
ATOM 695 N N . GLY A 1 83 ? -13.970 -0.227 -4.292 1.00 91.25 83 GLY A N 1
ATOM 696 C CA . GLY A 1 83 ? -15.124 -0.219 -5.190 1.00 91.25 83 GLY A CA 1
ATOM 697 C C . GLY A 1 83 ? -14.824 -0.824 -6.562 1.00 91.25 83 GLY A C 1
ATOM 698 O O . GLY A 1 83 ? -15.586 -1.674 -7.020 1.00 91.25 83 GLY A O 1
ATOM 699 N N . LEU A 1 84 ? -13.697 -0.454 -7.183 1.00 91.50 84 LEU A N 1
ATOM 700 C CA . LEU A 1 84 ? -13.248 -1.011 -8.468 1.00 91.50 84 LEU A CA 1
ATOM 701 C C . LEU A 1 84 ? -13.132 -2.537 -8.414 1.00 91.50 84 LEU A C 1
ATOM 703 O O . LEU A 1 84 ? -13.585 -3.226 -9.325 1.00 91.50 84 LEU A O 1
ATOM 707 N N . PHE A 1 85 ? -12.574 -3.065 -7.326 1.00 87.38 85 PHE A N 1
ATOM 708 C CA . PHE A 1 85 ? -12.400 -4.503 -7.136 1.00 87.38 85 PHE A CA 1
ATOM 709 C C . PHE A 1 85 ? -13.595 -5.198 -6.468 1.00 87.38 85 PHE A C 1
ATOM 711 O O . PHE A 1 85 ? -13.512 -6.391 -6.181 1.00 87.38 85 PHE A O 1
ATOM 718 N N . LYS A 1 86 ? -14.701 -4.484 -6.207 1.00 91.38 86 LYS A N 1
ATOM 719 C CA . LYS A 1 86 ? -15.904 -5.010 -5.530 1.00 91.38 86 LYS A CA 1
ATOM 720 C C . LYS A 1 86 ? -15.596 -5.714 -4.195 1.00 91.38 86 LYS A C 1
ATOM 722 O O . LYS A 1 86 ? -16.206 -6.725 -3.855 1.00 91.38 86 LYS A O 1
ATOM 727 N N . MET A 1 87 ? -14.640 -5.190 -3.431 1.00 90.69 87 MET A N 1
ATOM 728 C CA . MET A 1 87 ? -14.212 -5.773 -2.158 1.00 90.69 87 MET A CA 1
ATOM 729 C C . MET A 1 87 ? -15.040 -5.236 -0.983 1.00 90.69 87 MET A C 1
ATOM 731 O O . MET A 1 87 ? -15.436 -4.074 -0.960 1.00 90.69 87 MET A O 1
ATOM 735 N N . ASN A 1 88 ? -15.238 -6.052 0.055 1.00 91.25 88 ASN A N 1
ATOM 736 C CA . ASN A 1 88 ? -15.893 -5.623 1.296 1.00 91.25 88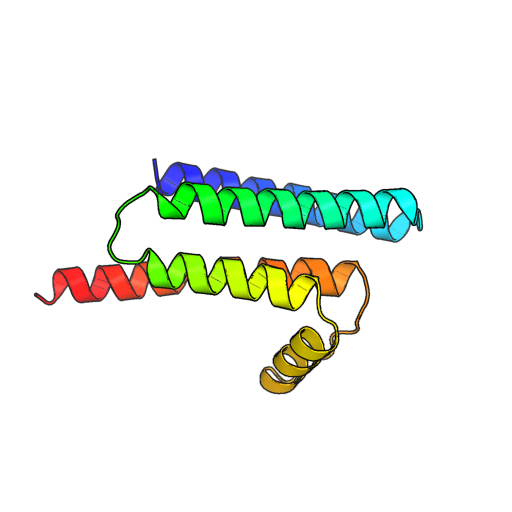 ASN A CA 1
ATOM 737 C C . ASN A 1 88 ? -14.861 -5.202 2.361 1.00 91.25 88 ASN A C 1
ATOM 739 O O . ASN A 1 88 ? -14.753 -5.808 3.428 1.00 91.25 88 ASN A O 1
ATOM 743 N N . LEU A 1 89 ? -14.052 -4.183 2.052 1.00 91.56 89 LEU A N 1
ATOM 744 C CA . LEU A 1 89 ? -13.012 -3.679 2.954 1.00 91.56 89 LEU A CA 1
ATOM 745 C C . LEU A 1 89 ? -13.410 -2.343 3.587 1.00 91.56 89 LEU A C 1
ATOM 747 O O . LEU A 1 89 ? -13.765 -1.370 2.927 1.00 91.56 89 LEU A O 1
ATOM 751 N N . GLN A 1 90 ? -13.294 -2.278 4.910 1.00 92.69 90 GLN A N 1
ATOM 752 C CA . GLN A 1 90 ? -13.534 -1.064 5.696 1.00 92.69 90 GLN A CA 1
ATOM 753 C C . GLN A 1 90 ? -12.260 -0.233 5.889 1.00 92.69 90 GLN A C 1
ATOM 755 O O . GLN A 1 90 ? -11.168 -0.788 5.952 1.00 92.69 90 GLN A O 1
ATOM 760 N N . TRP A 1 91 ? -12.392 1.080 6.107 1.00 90.88 91 TRP A N 1
ATOM 761 C CA . TRP A 1 91 ? -11.272 1.980 6.433 1.00 90.88 91 TRP A CA 1
ATOM 762 C C . TRP A 1 91 ? -10.776 1.800 7.884 1.00 90.88 91 TRP A C 1
ATOM 764 O O . TRP A 1 91 ? -10.913 2.687 8.727 1.00 90.88 91 TRP A O 1
ATOM 774 N N . ARG A 1 92 ? -10.225 0.622 8.188 1.00 90.75 92 ARG A N 1
ATOM 775 C CA . ARG A 1 92 ? -9.600 0.254 9.473 1.00 90.75 92 ARG A CA 1
ATOM 776 C C . ARG A 1 92 ? -8.108 0.004 9.269 1.00 90.75 92 ARG A C 1
ATOM 778 O O . ARG A 1 92 ? -7.701 -0.313 8.158 1.00 90.75 92 ARG A O 1
ATOM 785 N N . PHE A 1 93 ? -7.302 0.141 10.325 1.00 88.81 93 PHE A N 1
ATOM 786 C CA . PHE A 1 93 ? -5.836 0.006 10.258 1.00 88.81 93 PHE A CA 1
ATOM 787 C C . PHE A 1 93 ? -5.403 -1.271 9.524 1.00 88.81 93 PHE A C 1
ATOM 789 O O . PHE A 1 93 ? -4.689 -1.183 8.533 1.00 88.81 93 PHE A O 1
ATOM 796 N N . LEU A 1 94 ? -5.939 -2.421 9.932 1.00 90.06 94 LEU A N 1
ATOM 797 C CA . LEU A 1 94 ? -5.633 -3.722 9.340 1.00 90.06 94 LEU A CA 1
ATOM 798 C C . LEU A 1 94 ? -5.913 -3.773 7.827 1.00 90.06 94 LEU A C 1
ATOM 800 O O . LEU A 1 94 ? -5.024 -4.084 7.041 1.00 90.06 94 LEU A O 1
ATOM 804 N N . HIS A 1 95 ? -7.122 -3.395 7.398 1.00 91.12 95 HIS A N 1
ATOM 805 C CA . HIS A 1 95 ? -7.482 -3.393 5.976 1.00 91.12 95 HIS A CA 1
ATOM 806 C C . HIS A 1 95 ? -6.666 -2.392 5.166 1.00 91.12 95 HIS A C 1
ATOM 808 O O . HIS A 1 95 ? -6.273 -2.695 4.048 1.00 91.12 95 HIS A O 1
ATOM 814 N N . ARG A 1 96 ? -6.397 -1.207 5.724 1.00 91.69 96 ARG A N 1
ATOM 815 C CA . ARG A 1 96 ? -5.573 -0.189 5.065 1.00 91.69 96 ARG A CA 1
ATOM 816 C C . ARG A 1 96 ? -4.188 -0.730 4.767 1.00 91.69 96 ARG A C 1
ATOM 818 O O . ARG A 1 96 ? -3.717 -0.601 3.642 1.00 91.69 96 ARG A O 1
ATOM 825 N N . VAL A 1 97 ? -3.558 -1.347 5.763 1.00 89.75 97 VAL A N 1
ATOM 826 C CA . VAL A 1 97 ? -2.200 -1.858 5.617 1.00 89.75 97 VAL A CA 1
ATOM 827 C C . VAL A 1 97 ? -2.168 -3.058 4.673 1.00 89.75 97 VAL A C 1
ATOM 829 O O . VAL A 1 97 ? -1.417 -3.023 3.702 1.00 89.75 97 VAL A O 1
ATOM 832 N N . PHE A 1 98 ? -3.017 -4.071 4.874 1.00 88.62 98 PHE A N 1
ATOM 833 C CA . PHE A 1 98 ? -2.998 -5.261 4.016 1.00 88.62 98 PHE A CA 1
ATOM 834 C C . PHE A 1 98 ? -3.395 -4.982 2.579 1.00 88.62 98 PHE A C 1
ATOM 836 O O . PHE A 1 98 ? -2.755 -5.492 1.663 1.00 88.62 98 PHE A O 1
ATOM 843 N N . PHE A 1 99 ? -4.404 -4.142 2.364 1.00 90.00 99 PHE A N 1
ATOM 844 C CA . PHE A 1 99 ? -4.803 -3.803 1.010 1.00 90.00 99 PHE A CA 1
ATOM 845 C C . PHE A 1 99 ? -3.686 -3.056 0.281 1.00 90.00 99 PHE A C 1
ATOM 847 O O . PHE A 1 99 ? -3.335 -3.430 -0.831 1.00 90.00 99 PHE A O 1
ATOM 854 N N . SER A 1 100 ? -3.038 -2.092 0.937 1.00 89.44 100 SER A N 1
ATOM 855 C CA . SER A 1 100 ? -1.893 -1.383 0.350 1.00 89.44 100 SER A CA 1
ATOM 856 C C . SER A 1 100 ? -0.720 -2.324 0.067 1.00 89.44 100 SER A C 1
ATOM 858 O O . SER A 1 100 ? -0.089 -2.227 -0.984 1.00 89.44 100 SER A O 1
ATOM 860 N N . MET A 1 101 ? -0.447 -3.274 0.966 1.00 84.62 101 MET A N 1
ATOM 861 C CA . MET A 1 101 ? 0.600 -4.282 0.776 1.00 84.62 101 MET A CA 1
ATOM 862 C C . MET A 1 101 ? 0.282 -5.265 -0.358 1.00 84.62 101 MET A C 1
ATOM 864 O O . MET A 1 101 ? 1.196 -5.734 -1.028 1.00 84.62 101 MET A O 1
ATOM 868 N N . SER A 1 102 ? -0.992 -5.546 -0.638 1.00 84.62 102 SER A N 1
ATOM 869 C CA . SER A 1 102 ? -1.375 -6.462 -1.722 1.00 84.62 102 SER A CA 1
ATOM 870 C C . SER A 1 102 ? -0.930 -5.982 -3.110 1.00 84.62 102 SER A C 1
ATOM 872 O O . SER A 1 102 ? -0.654 -6.804 -3.980 1.00 84.62 102 SER A O 1
ATOM 874 N N . PHE A 1 103 ? -0.737 -4.671 -3.300 1.00 83.69 103 PHE A N 1
ATOM 875 C CA . PHE A 1 103 ? -0.186 -4.121 -4.542 1.00 83.69 103 PHE A CA 1
ATOM 876 C C . PHE A 1 103 ? 1.234 -4.630 -4.821 1.00 83.69 103 PHE A C 1
ATOM 878 O O . PHE A 1 103 ? 1.597 -4.804 -5.979 1.00 83.69 103 PHE A O 1
ATOM 885 N N . TYR A 1 104 ? 2.017 -4.973 -3.794 1.00 74.31 104 TYR A N 1
ATOM 886 C CA . TYR A 1 104 ? 3.343 -5.567 -3.982 1.00 74.31 104 TYR A CA 1
ATOM 887 C C . TYR A 1 104 ? 3.281 -6.959 -4.615 1.00 74.31 104 TYR A C 1
ATOM 889 O O . TYR A 1 104 ? 4.219 -7.359 -5.299 1.00 74.31 104 TYR A O 1
ATOM 897 N N . VAL A 1 105 ? 2.179 -7.695 -4.439 1.00 68.38 105 VAL A N 1
ATOM 898 C CA . VAL A 1 105 ? 1.988 -9.004 -5.084 1.00 68.38 105 VAL A CA 1
ATOM 899 C C . VAL A 1 105 ? 1.867 -8.846 -6.600 1.00 68.38 105 VAL A C 1
ATOM 901 O O . VAL A 1 105 ? 2.322 -9.719 -7.336 1.00 68.38 105 VAL A O 1
ATOM 904 N N . LEU A 1 106 ? 1.349 -7.707 -7.079 1.00 66.44 106 LEU A N 1
ATOM 905 C CA . LEU A 1 106 ? 1.253 -7.407 -8.510 1.00 66.44 106 LEU A CA 1
ATOM 906 C C . LEU A 1 106 ? 2.637 -7.306 -9.171 1.00 66.44 106 LEU A C 1
ATOM 908 O O . LEU A 1 106 ? 2.759 -7.588 -10.359 1.00 66.44 106 LEU A O 1
ATOM 912 N N . LEU A 1 107 ? 3.701 -7.015 -8.412 1.00 63.19 107 LEU A N 1
ATOM 913 C CA . LEU A 1 107 ? 5.071 -6.963 -8.938 1.00 63.19 107 LEU A CA 1
ATOM 914 C C . LEU A 1 107 ? 5.531 -8.301 -9.545 1.00 63.19 107 LEU A C 1
ATOM 916 O O . LEU A 1 107 ? 6.358 -8.307 -10.455 1.00 63.19 107 LEU A O 1
ATOM 920 N N . ASN A 1 108 ? 4.997 -9.429 -9.065 1.00 59.69 108 ASN A N 1
ATOM 921 C CA . ASN A 1 108 ? 5.415 -10.764 -9.492 1.00 59.69 108 ASN A CA 1
ATOM 922 C C . ASN A 1 108 ? 4.935 -11.120 -10.919 1.00 59.69 108 ASN A C 1
ATOM 924 O O . ASN A 1 108 ? 5.790 -11.352 -11.772 1.00 59.69 108 ASN A O 1
ATOM 928 N N . PRO A 1 109 ? 3.623 -11.096 -11.245 1.00 53.06 109 PRO A N 1
ATOM 929 C CA . PRO A 1 109 ? 3.155 -11.331 -12.613 1.00 53.06 109 PRO A CA 1
ATOM 930 C C . PRO A 1 109 ? 3.658 -10.268 -13.597 1.00 53.06 109 PRO A C 1
ATOM 932 O O . PRO A 1 109 ? 3.924 -10.589 -14.749 1.00 53.06 109 PRO A O 1
ATOM 935 N N . ILE A 1 110 ? 3.865 -9.029 -13.145 1.00 53.19 110 ILE A N 1
ATOM 936 C CA . ILE A 1 110 ? 4.474 -7.958 -13.943 1.00 53.19 110 ILE A CA 1
ATOM 937 C C . ILE A 1 110 ? 5.899 -8.324 -14.372 1.00 53.19 110 ILE A C 1
ATOM 939 O O . ILE A 1 110 ? 6.253 -8.163 -15.539 1.00 53.19 110 ILE A O 1
ATOM 943 N N . ARG A 1 111 ? 6.718 -8.835 -13.444 1.00 53.44 111 ARG A N 1
ATOM 944 C CA . ARG A 1 111 ? 8.072 -9.301 -13.758 1.00 53.44 111 ARG A CA 1
ATOM 945 C C . ARG A 1 111 ? 8.037 -10.469 -14.739 1.00 53.44 111 ARG A C 1
ATOM 947 O O . ARG A 1 111 ? 8.867 -10.520 -15.642 1.00 53.44 111 ARG A O 1
ATOM 954 N N . THR A 1 112 ? 7.095 -11.395 -14.566 1.00 53.91 112 THR A N 1
ATOM 955 C CA . THR A 1 112 ? 6.912 -12.514 -15.494 1.00 53.91 112 THR A CA 1
ATOM 956 C C . THR A 1 112 ? 6.563 -12.003 -16.889 1.00 53.91 112 THR A C 1
ATOM 958 O O . THR A 1 112 ? 7.274 -12.344 -17.822 1.00 53.91 112 THR A O 1
ATOM 961 N N . PHE A 1 113 ? 5.577 -11.108 -17.021 1.00 5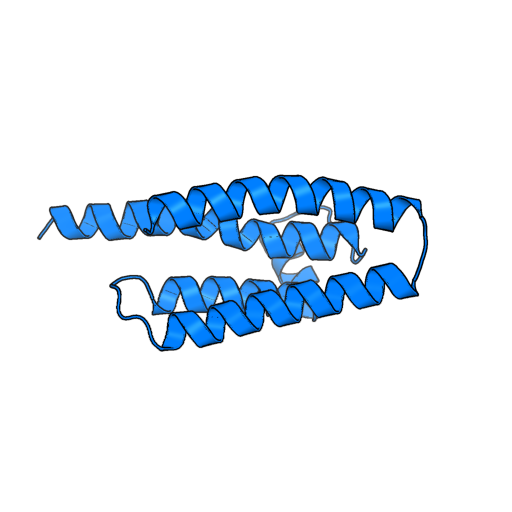2.03 113 PHE A N 1
ATOM 962 C CA . PHE A 1 113 ? 5.197 -10.489 -18.296 1.00 52.03 113 PHE A CA 1
ATOM 963 C C . PHE A 1 113 ? 6.358 -9.741 -18.970 1.00 52.03 113 PHE A C 1
ATOM 965 O O . PHE A 1 113 ? 6.613 -9.959 -20.151 1.00 52.03 113 PHE A O 1
ATOM 972 N N . ALA A 1 114 ? 7.088 -8.899 -18.230 1.00 54.62 114 ALA A N 1
ATOM 973 C CA . ALA A 1 114 ? 8.227 -8.151 -18.769 1.00 54.62 114 ALA A CA 1
ATOM 974 C C . ALA A 1 114 ? 9.354 -9.079 -19.255 1.00 54.62 114 ALA A C 1
ATOM 976 O O . ALA A 1 114 ? 9.940 -8.851 -20.310 1.00 54.62 114 ALA A O 1
ATOM 977 N N . ASN A 1 115 ? 9.623 -10.161 -18.518 1.00 56.56 115 ASN A N 1
ATOM 978 C CA . ASN A 1 115 ? 10.603 -11.158 -18.932 1.00 56.56 115 ASN A CA 1
ATOM 979 C C . ASN A 1 115 ? 10.130 -11.961 -20.151 1.00 56.56 115 ASN A C 1
ATOM 981 O O . ASN A 1 115 ? 10.951 -12.250 -21.008 1.00 56.56 115 ASN A O 1
ATOM 985 N N . THR A 1 116 ? 8.843 -12.312 -20.258 1.00 49.19 116 THR A N 1
ATOM 986 C CA . THR A 1 116 ? 8.313 -13.062 -21.410 1.00 49.19 116 THR A CA 1
ATOM 987 C C . THR A 1 116 ? 8.454 -12.281 -22.718 1.00 49.19 116 THR A C 1
ATOM 989 O O . THR A 1 116 ? 8.825 -12.875 -23.723 1.00 49.19 116 THR A O 1
ATOM 992 N N . PHE A 1 117 ? 8.241 -10.961 -22.706 1.00 47.22 117 PHE A N 1
ATOM 993 C CA . PHE A 1 117 ? 8.459 -10.118 -23.890 1.00 47.22 117 PHE A CA 1
ATOM 994 C C . PHE A 1 117 ? 9.937 -10.003 -24.281 1.00 47.22 117 PHE A C 1
ATOM 996 O O . PHE A 1 117 ? 10.250 -9.999 -25.461 1.00 47.22 117 PHE A O 1
ATOM 1003 N N . LYS A 1 118 ? 10.857 -10.021 -23.309 1.00 47.28 118 LYS A N 1
ATOM 1004 C CA . LYS A 1 118 ? 12.306 -9.978 -23.570 1.00 47.28 118 LYS A CA 1
ATOM 1005 C C . LYS A 1 118 ? 12.865 -11.241 -24.254 1.00 47.28 118 LYS A C 1
ATOM 1007 O O . LYS A 1 118 ? 14.010 -11.230 -24.680 1.00 47.28 118 LYS A O 1
ATOM 1012 N N . TYR A 1 119 ? 12.090 -12.327 -24.316 1.00 45.94 119 TYR A N 1
ATOM 1013 C CA . TYR A 1 119 ? 12.425 -13.565 -25.040 1.00 45.94 119 TYR A CA 1
ATOM 1014 C C . TYR A 1 119 ? 11.667 -13.707 -26.374 1.00 45.94 119 TYR A C 1
ATOM 1016 O O . TYR A 1 119 ? 11.762 -14.752 -27.016 1.00 45.94 119 TYR A O 1
ATOM 1024 N N . LEU A 1 120 ? 10.872 -12.700 -26.750 1.00 42.44 120 LEU A N 1
ATOM 1025 C CA . LEU A 1 120 ? 10.118 -12.643 -28.007 1.00 42.44 120 LEU A CA 1
ATOM 1026 C C . LEU A 1 120 ? 10.714 -11.647 -29.021 1.00 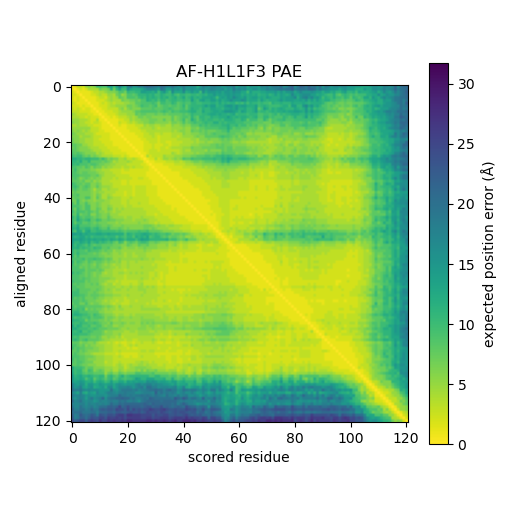42.44 120 LEU A C 1
ATOM 1028 O O . LEU A 1 120 ? 10.231 -11.614 -30.151 1.00 42.44 120 LEU A O 1
ATOM 1032 N N . ASP A 1 121 ? 11.755 -10.906 -28.626 1.00 40.53 121 ASP A N 1
ATOM 1033 C CA . ASP A 1 121 ? 12.663 -10.134 -29.493 1.00 40.53 121 ASP A CA 1
ATOM 1034 C C . ASP A 1 121 ? 13.972 -10.915 -29.717 1.00 40.53 121 ASP A C 1
ATOM 1036 O O . ASP A 1 121 ? 14.569 -10.775 -30.810 1.00 40.53 121 ASP A O 1
#

pLDDT: mean 80.49, std 14.54, range [40.53, 94.56]